Protein AF-A0A3S4GMC7-F1 (afdb_monomer)

Sequence (70 aa):
MLSSDTLRAAPWRDRVNVHVSALGSRLDLPRLFADLEPGTHVYTCGPTALNEAVKAAAERHQVPASQAAL

Solvent-accessible surface area (backbone atoms only — not comparable to full-atom values): 4632 Å² total; per-residue (Å²): 133,88,51,74,65,58,53,65,69,37,98,62,26,94,80,60,84,86,85,61,59,90,79,77,49,76,87,59,53,70,63,60,59,70,70,58,58,94,89,61,69,47,74,51,85,74,58,67,73,56,43,54,52,52,48,55,43,36,60,76,69,64,55,52,71,94,34,49,51,108

Radius of gyration: 13.34 Å; Cα contacts (8 Å, |Δi|>4): 46; chains: 1; bounding box: 29×32×32 Å

Mean predicted aligned error: 4.41 Å

Organism: Klebsiella pneumoniae (NCBI:txid573)

Foldseek 3Di:
DQDPVNCCPDPCVVVDDDDDVVVPDDDPLLVVLVPDDPPAADEDDDDPVVLVVNVVSCVVSVPDPVRYHD

pLDDT: mean 89.0, std 7.2, range [47.72, 94.69]

Secondary structure (DSSP, 8-state):
---HHHHHHSTTGGG-----GGGS----HHHHHHTPPTT--EE--SSHHHHHHHHHHHHHTT--GGGEE-

InterPro domains:
  IPR039261 Ferredoxin-NADP reductase (FNR), nucleotide-binding domain [G3DSA:3.40.50.80] (1-70)
  IPR039261 Ferredoxin-NADP reductase (FNR), nucleotide-binding domain [SSF52343] (7-67)

Nearest PDB structures (foldseek):
  6kbh-assembly1_A  TM=8.281E-01  e=6.370E-03  Rhodococcus sp. ECU0066
  7ylr-assembly1_A  TM=8.458E-01  e=7.192E-02  Variovorax paradoxus
  4g1b-assembly2_B  TM=7.961E-01  e=8.569E+00  Saccharomyces cerevisiae YJM789

Structure (mmCIF, N/CA/C/O backbone):
data_AF-A0A3S4GMC7-F1
#
_entry.id   AF-A0A3S4GMC7-F1
#
loop_
_atom_site.group_PDB
_atom_site.id
_atom_site.type_symbol
_atom_site.label_atom_id
_atom_site.label_alt_id
_atom_site.label_comp_id
_atom_site.label_asym_id
_atom_site.label_entity_id
_atom_site.label_seq_id
_atom_site.pdbx_PDB_ins_code
_atom_site.Cartn_x
_atom_site.Cartn_y
_atom_site.Cartn_z
_atom_site.occupancy
_atom_site.B_iso_or_equiv
_atom_site.auth_seq_id
_atom_site.auth_comp_id
_atom_site.auth_asym_id
_atom_site.auth_atom_id
_atom_site.pdbx_PDB_model_num
ATOM 1 N N . MET A 1 1 ? 15.200 -10.132 -2.051 1.00 47.72 1 MET A N 1
ATOM 2 C CA . MET A 1 1 ? 14.391 -9.275 -2.941 1.00 47.72 1 MET A CA 1
ATOM 3 C C . MET A 1 1 ? 13.250 -10.136 -3.460 1.00 47.72 1 MET A C 1
ATOM 5 O O . MET A 1 1 ? 13.529 -11.117 -4.133 1.00 47.72 1 MET A O 1
ATOM 9 N N . LEU A 1 2 ? 12.010 -9.881 -3.039 1.00 59.97 2 LEU A N 1
ATOM 10 C CA . LEU A 1 2 ? 10.839 -10.612 -3.541 1.00 59.97 2 LEU A CA 1
ATOM 11 C C . LEU A 1 2 ? 10.555 -10.119 -4.965 1.00 59.97 2 LEU A C 1
ATOM 13 O O . LEU A 1 2 ? 10.356 -8.920 -5.152 1.00 59.97 2 LEU A O 1
ATOM 17 N N . SER A 1 3 ? 10.592 -11.000 -5.966 1.00 77.25 3 SER A N 1
ATOM 18 C CA . SER A 1 3 ? 10.183 -10.628 -7.324 1.00 77.25 3 SER A CA 1
ATOM 19 C C . SER A 1 3 ? 8.655 -10.573 -7.418 1.00 77.25 3 SER A C 1
ATOM 21 O O . SER A 1 3 ? 7.946 -11.233 -6.651 1.00 77.25 3 SER A O 1
ATOM 23 N N . SER A 1 4 ? 8.124 -9.803 -8.373 1.00 76.12 4 SER A N 1
ATOM 24 C CA . SER A 1 4 ? 6.679 -9.779 -8.649 1.00 76.12 4 SER A CA 1
ATOM 25 C C . SER A 1 4 ? 6.126 -11.171 -8.956 1.00 76.12 4 SER A C 1
ATOM 27 O O . SER A 1 4 ? 4.981 -11.467 -8.623 1.00 76.12 4 SER A O 1
ATOM 29 N N . ASP A 1 5 ? 6.947 -12.040 -9.541 1.00 81.88 5 ASP A N 1
ATOM 30 C CA . ASP A 1 5 ? 6.562 -13.400 -9.911 1.00 81.88 5 ASP A CA 1
ATOM 31 C C . ASP A 1 5 ? 6.367 -14.291 -8.683 1.00 81.88 5 ASP A C 1
ATOM 33 O O . ASP A 1 5 ? 5.427 -15.083 -8.644 1.00 81.88 5 ASP A O 1
ATOM 37 N N . THR A 1 6 ? 7.167 -14.102 -7.626 1.00 87.38 6 THR A N 1
ATOM 38 C CA . THR A 1 6 ? 6.952 -14.788 -6.343 1.00 87.38 6 THR A CA 1
ATOM 39 C C . THR A 1 6 ? 5.604 -14.414 -5.724 1.00 87.38 6 THR A C 1
ATOM 41 O O . THR A 1 6 ? 4.898 -15.290 -5.230 1.00 87.38 6 THR A O 1
ATOM 44 N N . LEU A 1 7 ? 5.213 -13.135 -5.781 1.00 88.31 7 LEU A N 1
ATOM 45 C CA . LEU A 1 7 ? 3.914 -12.678 -5.267 1.00 88.31 7 LEU A CA 1
ATOM 46 C C . LEU A 1 7 ? 2.747 -13.256 -6.079 1.00 88.31 7 LEU A C 1
ATOM 48 O O . LEU A 1 7 ? 1.733 -13.659 -5.513 1.00 88.31 7 LEU A O 1
ATOM 52 N N . ARG A 1 8 ? 2.906 -13.347 -7.404 1.00 86.81 8 ARG A N 1
ATOM 53 C CA . ARG A 1 8 ? 1.896 -13.915 -8.310 1.00 86.81 8 ARG A CA 1
ATOM 54 C C . ARG A 1 8 ? 1.743 -15.430 -8.166 1.00 86.81 8 ARG A C 1
ATOM 56 O O . ARG A 1 8 ? 0.654 -15.943 -8.399 1.00 86.81 8 ARG A O 1
ATOM 63 N N . ALA A 1 9 ? 2.801 -16.135 -7.770 1.00 90.19 9 ALA A N 1
ATOM 64 C CA . ALA A 1 9 ? 2.779 -17.579 -7.543 1.00 90.19 9 ALA A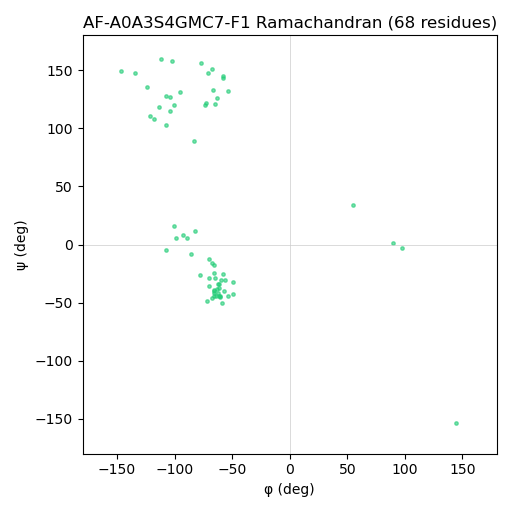 CA 1
ATOM 65 C C . ALA A 1 9 ? 2.305 -17.979 -6.131 1.00 90.19 9 ALA A C 1
ATOM 67 O O . ALA A 1 9 ? 2.115 -19.165 -5.859 1.00 90.19 9 ALA A O 1
ATOM 68 N N . ALA A 1 10 ? 2.118 -17.022 -5.218 1.00 91.94 10 ALA A N 1
ATOM 69 C CA . ALA A 1 10 ? 1.755 -17.322 -3.842 1.00 91.94 10 ALA A CA 1
ATOM 70 C C . ALA A 1 10 ? 0.333 -17.924 -3.723 1.00 91.94 10 ALA A C 1
ATOM 72 O O . ALA A 1 10 ? -0.565 -17.573 -4.496 1.00 91.94 10 ALA A O 1
ATOM 73 N N . PRO A 1 11 ? 0.059 -18.772 -2.710 1.00 94.44 11 PRO A N 1
ATOM 74 C CA . PRO A 1 11 ? -1.291 -19.294 -2.459 1.00 94.44 11 PRO A CA 1
ATOM 75 C C . PRO A 1 11 ? -2.346 -18.202 -2.223 1.00 94.44 11 PRO A C 1
ATOM 77 O O . PRO A 1 11 ? -3.524 -18.411 -2.482 1.00 94.44 11 PRO A O 1
ATOM 80 N N . TRP A 1 12 ? -1.916 -17.029 -1.756 1.00 92.81 12 TRP A N 1
ATOM 81 C CA . TRP A 1 12 ? -2.742 -15.857 -1.454 1.00 92.81 12 TRP A CA 1
ATOM 82 C C . TRP A 1 12 ? -2.704 -14.788 -2.555 1.00 92.81 12 TRP A C 1
ATOM 84 O O . TRP A 1 12 ? -3.123 -13.659 -2.311 1.00 92.81 12 TRP A O 1
ATOM 94 N N . ARG A 1 13 ? -2.227 -15.127 -3.760 1.00 93.25 13 ARG A N 1
ATOM 95 C CA . ARG A 1 13 ? -2.116 -14.210 -4.911 1.00 93.25 13 ARG A CA 1
ATOM 96 C C . ARG A 1 13 ? -3.394 -13.416 -5.205 1.00 93.25 13 ARG A C 1
ATOM 98 O O . ARG A 1 13 ? -3.299 -12.264 -5.601 1.00 93.25 13 ARG A O 1
ATOM 105 N N . ASP A 1 14 ? -4.569 -13.990 -4.944 1.00 92.62 14 ASP A N 1
ATOM 106 C CA . ASP A 1 14 ? -5.865 -13.345 -5.199 1.00 92.62 14 ASP A CA 1
ATOM 107 C C . ASP A 1 14 ? -6.141 -12.166 -4.243 1.00 92.62 14 ASP A C 1
ATOM 109 O O . ASP A 1 14 ? -7.042 -11.368 -4.477 1.00 92.62 14 ASP A O 1
ATOM 113 N N . ARG A 1 15 ? -5.347 -12.027 -3.172 1.00 90.44 15 ARG A N 1
ATOM 114 C CA . ARG A 1 15 ? -5.368 -10.887 -2.240 1.00 90.44 15 ARG A CA 1
ATOM 115 C C . ARG A 1 15 ? -4.273 -9.858 -2.538 1.00 90.44 15 ARG A C 1
ATOM 117 O O . ARG A 1 15 ? -4.080 -8.932 -1.756 1.00 90.44 15 ARG A O 1
ATOM 124 N N .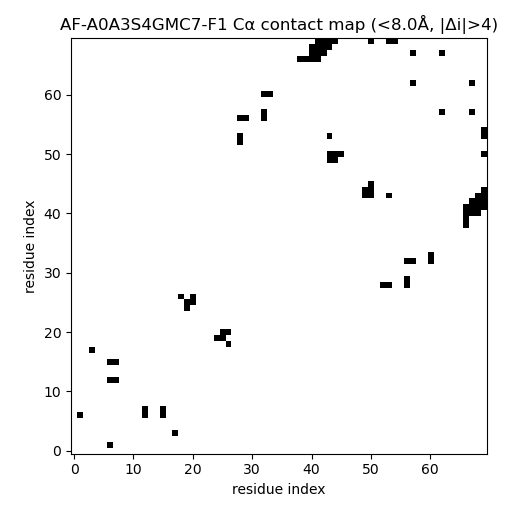 VAL A 1 16 ? -3.521 -10.034 -3.627 1.00 90.50 16 VAL A N 1
ATOM 125 C CA . VAL A 1 16 ? -2.377 -9.186 -3.977 1.00 90.50 16 VAL A CA 1
ATOM 126 C C . VAL A 1 16 ? -2.676 -8.406 -5.234 1.00 90.50 16 VAL A C 1
ATOM 128 O O . VAL A 1 16 ? -2.779 -8.960 -6.325 1.00 90.50 16 VAL A O 1
ATOM 131 N N . ASN A 1 17 ? -2.683 -7.089 -5.095 1.00 89.31 17 ASN A N 1
ATOM 132 C CA . ASN A 1 17 ? -2.710 -6.187 -6.231 1.00 89.31 17 ASN A CA 1
ATOM 133 C C . ASN A 1 17 ? -1.312 -5.599 -6.419 1.00 89.31 17 ASN A C 1
ATOM 135 O O . ASN A 1 17 ? -0.803 -4.886 -5.557 1.00 89.31 17 ASN A O 1
ATOM 139 N N . VAL A 1 18 ? -0.666 -5.928 -7.540 1.00 89.50 18 VAL A N 1
ATOM 140 C CA . VAL A 1 18 ? 0.686 -5.448 -7.854 1.00 89.50 18 VAL A CA 1
ATOM 141 C C . VAL A 1 18 ? 0.596 -4.294 -8.842 1.00 89.50 18 VAL A C 1
ATOM 143 O O . VAL A 1 18 ? 0.134 -4.470 -9.968 1.00 89.50 18 VAL A O 1
ATOM 146 N N . HIS A 1 19 ? 1.108 -3.133 -8.441 1.00 89.81 19 HIS A N 1
ATOM 147 C CA . HIS A 1 19 ? 1.287 -1.983 -9.318 1.00 89.81 19 HIS A CA 1
ATOM 148 C C . HIS A 1 19 ? 2.775 -1.775 -9.623 1.00 89.81 19 HIS A C 1
ATOM 150 O O . HIS A 1 19 ? 3.591 -1.684 -8.708 1.00 89.81 19 HIS A O 1
ATOM 156 N N . VAL A 1 20 ? 3.132 -1.672 -10.907 1.00 89.44 20 VAL A N 1
ATOM 157 C CA . VAL A 1 20 ? 4.519 -1.467 -11.354 1.00 89.44 20 VAL A CA 1
ATOM 158 C C . VAL A 1 20 ? 4.599 -0.182 -12.166 1.00 89.44 20 VAL A C 1
ATOM 160 O O . VAL A 1 20 ? 4.117 -0.117 -13.295 1.00 89.44 20 VAL A O 1
ATOM 163 N N . SER A 1 21 ? 5.249 0.839 -11.610 1.00 86.19 21 SER A N 1
ATOM 164 C CA . SER A 1 21 ? 5.318 2.167 -12.232 1.00 86.19 21 SER A CA 1
ATOM 165 C C . SER A 1 21 ? 6.105 2.200 -13.548 1.00 86.19 21 SER A C 1
ATOM 167 O O . SER A 1 21 ? 5.858 3.057 -14.397 1.00 86.19 21 SER A O 1
ATOM 169 N N . ALA A 1 22 ? 7.025 1.249 -13.743 1.00 88.44 22 ALA A N 1
ATOM 170 C CA . ALA A 1 22 ? 7.782 1.081 -14.984 1.00 88.44 22 ALA A CA 1
ATOM 171 C C . ALA A 1 22 ? 6.904 0.669 -16.181 1.00 88.44 22 ALA A C 1
ATOM 173 O O . ALA A 1 22 ? 7.318 0.853 -17.320 1.00 88.44 22 ALA A O 1
ATOM 174 N N . LEU A 1 23 ? 5.684 0.170 -15.943 1.00 88.00 23 LEU A N 1
ATOM 175 C CA . LEU A 1 23 ? 4.717 -0.165 -16.998 1.00 88.00 23 LEU A CA 1
ATOM 176 C C . LEU A 1 23 ? 3.923 1.057 -17.503 1.00 88.00 23 LEU A C 1
ATOM 178 O O . LEU A 1 23 ? 2.953 0.901 -18.237 1.00 88.00 23 LEU A O 1
ATOM 182 N N . GLY A 1 24 ? 4.331 2.275 -17.130 1.00 86.62 24 GLY A N 1
ATOM 183 C CA . GLY A 1 24 ? 3.838 3.523 -17.726 1.00 86.62 24 GLY A CA 1
ATOM 184 C C . GLY A 1 24 ? 2.717 4.226 -16.959 1.00 86.62 24 GLY A C 1
ATOM 185 O O . GLY A 1 24 ? 2.334 5.331 -17.330 1.00 86.62 24 GLY A O 1
ATOM 186 N N . SER A 1 25 ? 2.225 3.650 -15.863 1.00 87.88 25 SER A N 1
ATOM 187 C CA . SER A 1 25 ? 1.225 4.282 -14.991 1.00 87.88 25 SER A CA 1
ATOM 188 C C . SER A 1 25 ? 1.800 4.647 -13.622 1.00 87.88 25 SER A C 1
ATOM 190 O O . SER A 1 25 ? 2.819 4.108 -13.192 1.00 87.88 25 SER A O 1
ATOM 192 N N . ARG A 1 26 ? 1.145 5.568 -12.913 1.00 89.12 26 ARG A N 1
ATOM 193 C CA . ARG A 1 26 ? 1.362 5.788 -11.475 1.00 89.12 26 ARG A CA 1
ATOM 194 C C . ARG A 1 26 ? 0.234 5.142 -10.684 1.00 89.12 26 ARG A C 1
ATOM 196 O O . ARG A 1 26 ? -0.836 4.894 -11.234 1.00 89.12 26 ARG A O 1
ATOM 203 N N . LEU A 1 27 ? 0.498 4.859 -9.410 1.00 89.88 27 LEU A N 1
ATOM 204 C CA . LEU A 1 27 ? -0.508 4.308 -8.517 1.00 89.88 27 LEU A CA 1
ATOM 205 C C . LEU A 1 27 ? -1.608 5.355 -8.328 1.00 89.88 27 LEU A C 1
ATOM 207 O O . LEU A 1 27 ? -1.333 6.469 -7.882 1.00 89.88 27 LEU A O 1
ATOM 211 N N . ASP A 1 28 ? -2.834 4.994 -8.685 1.00 91.00 28 ASP A N 1
ATOM 212 C CA . ASP A 1 28 ? -4.013 5.836 -8.506 1.00 91.00 28 ASP A CA 1
ATOM 213 C C . ASP A 1 28 ? -4.523 5.678 -7.070 1.00 91.00 28 ASP A C 1
ATOM 215 O O . ASP A 1 28 ? -5.311 4.783 -6.760 1.00 91.00 28 ASP A O 1
ATOM 219 N N . LEU A 1 29 ? -3.994 6.512 -6.171 1.00 91.56 29 LEU A N 1
ATOM 220 C CA . LEU A 1 29 ? -4.369 6.506 -4.759 1.00 91.56 29 LEU A CA 1
ATOM 221 C C . LEU A 1 29 ? -5.844 6.877 -4.535 1.00 91.56 29 LEU A C 1
ATOM 223 O O . LEU A 1 29 ? -6.485 6.165 -3.772 1.00 91.56 29 LEU A O 1
ATOM 227 N N . PRO A 1 30 ? -6.425 7.906 -5.187 1.00 89.69 30 PRO A N 1
ATOM 228 C CA . PRO A 1 30 ? -7.857 8.181 -5.060 1.00 89.69 30 PRO A CA 1
ATOM 229 C C . PRO A 1 30 ? -8.733 6.965 -5.366 1.00 89.69 30 PRO A C 1
ATOM 231 O O . PRO A 1 30 ? -9.653 6.667 -4.606 1.00 89.69 30 PRO A O 1
ATOM 234 N N . ARG A 1 31 ? -8.429 6.232 -6.443 1.00 90.25 31 ARG A N 1
ATOM 235 C CA . ARG A 1 31 ? -9.165 5.009 -6.776 1.00 90.25 31 ARG A CA 1
ATOM 236 C C . ARG A 1 31 ? -8.922 3.898 -5.758 1.00 90.25 31 ARG A C 1
ATOM 238 O O . ARG A 1 31 ? -9.880 3.288 -5.306 1.00 90.25 31 ARG A O 1
ATOM 245 N N . LEU A 1 32 ? -7.667 3.665 -5.371 1.00 91.25 32 LEU A N 1
ATOM 246 C CA . LEU A 1 32 ? -7.320 2.652 -4.369 1.00 91.25 32 LEU A CA 1
ATOM 247 C C . LEU A 1 32 ? -8.044 2.894 -3.036 1.00 91.25 32 LEU A C 1
ATOM 249 O O . LEU A 1 32 ? -8.496 1.946 -2.403 1.00 91.25 32 LEU A O 1
ATOM 253 N N . PHE A 1 33 ? -8.153 4.155 -2.617 1.00 91.56 33 PHE A N 1
ATOM 254 C CA . PHE A 1 33 ? -8.808 4.533 -1.369 1.00 91.56 33 PHE A CA 1
ATOM 255 C C . PHE A 1 33 ? -10.340 4.524 -1.457 1.00 91.56 33 PHE A C 1
ATOM 257 O O . PHE A 1 33 ? -11.002 4.327 -0.440 1.00 91.56 33 PHE A O 1
ATOM 264 N N . ALA A 1 34 ? -10.915 4.721 -2.647 1.00 89.00 34 ALA A N 1
ATOM 265 C CA . ALA A 1 34 ? -12.361 4.634 -2.857 1.00 89.00 34 ALA A CA 1
ATOM 266 C C . ALA A 1 34 ? -12.914 3.220 -2.615 1.00 89.00 34 ALA A C 1
ATOM 268 O O . ALA A 1 34 ? -14.057 3.084 -2.189 1.00 89.00 34 ALA A O 1
ATOM 269 N N . ASP A 1 35 ? -12.087 2.197 -2.837 1.00 86.62 35 ASP A N 1
ATOM 270 C CA . ASP A 1 35 ? -12.447 0.788 -2.660 1.00 86.62 35 ASP A CA 1
ATOM 271 C C . ASP A 1 35 ? -12.169 0.271 -1.228 1.00 86.62 35 ASP A C 1
ATOM 273 O O . ASP A 1 35 ? -12.301 -0.926 -0.969 1.00 86.62 35 ASP A O 1
ATOM 277 N N . LEU A 1 36 ? -11.763 1.134 -0.281 1.00 89.12 36 LEU A N 1
ATOM 278 C CA . LEU A 1 36 ? -11.470 0.709 1.092 1.00 89.12 36 LEU A CA 1
ATOM 279 C C . LEU A 1 36 ? -12.748 0.380 1.861 1.00 89.12 36 LEU A C 1
ATOM 281 O O . LEU A 1 36 ? -13.606 1.232 2.094 1.00 89.12 36 LEU A O 1
ATOM 285 N N . GLU A 1 37 ? -12.825 -0.856 2.340 1.00 88.25 37 GLU A N 1
ATOM 286 C CA . GLU A 1 37 ? -13.879 -1.273 3.255 1.00 88.25 37 GLU A CA 1
ATOM 287 C C . GLU A 1 37 ? -13.678 -0.642 4.647 1.00 88.25 37 GLU A C 1
ATOM 289 O O . GLU A 1 37 ? -12.534 -0.452 5.090 1.00 88.25 37 GLU A O 1
ATOM 294 N N . PRO A 1 38 ? -14.765 -0.343 5.386 1.00 87.25 38 PRO A N 1
ATOM 295 C CA . PRO A 1 38 ? -14.667 0.148 6.755 1.00 87.25 38 PRO A CA 1
ATOM 296 C C . PRO A 1 38 ? -13.820 -0.773 7.644 1.00 87.25 38 PRO A C 1
AT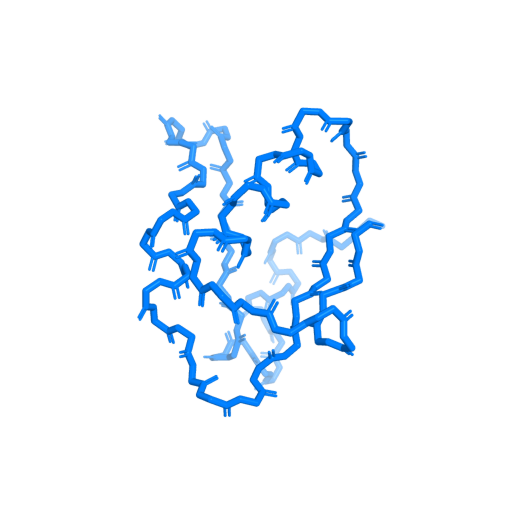OM 298 O O . PRO A 1 38 ? -14.028 -1.983 7.680 1.00 87.25 38 PRO A O 1
ATOM 301 N N . GLY A 1 39 ? -12.883 -0.188 8.395 1.00 89.00 39 GLY A N 1
ATOM 302 C CA . GLY A 1 39 ? -11.959 -0.939 9.254 1.00 89.00 39 GLY A CA 1
ATOM 303 C C . GLY A 1 39 ? -10.654 -1.364 8.576 1.00 89.00 39 GLY A C 1
ATOM 304 O O . GLY A 1 39 ? -9.821 -1.996 9.225 1.00 89.00 39 GLY A O 1
ATOM 305 N N . THR A 1 40 ? -10.439 -1.006 7.308 1.00 92.12 40 THR A N 1
ATOM 306 C CA . THR A 1 40 ? -9.168 -1.270 6.623 1.00 92.12 40 THR A CA 1
ATOM 307 C C . THR A 1 40 ? -8.026 -0.454 7.231 1.00 92.12 40 THR A C 1
ATOM 309 O O . THR A 1 40 ? -8.145 0.754 7.420 1.00 92.12 40 THR A O 1
ATOM 312 N N . HIS A 1 41 ? -6.893 -1.108 7.499 1.00 93.19 41 HIS A N 1
ATOM 313 C CA . HIS A 1 41 ? 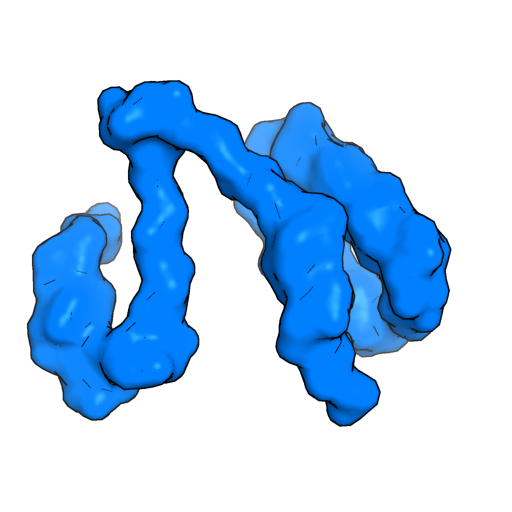-5.664 -0.439 7.921 1.00 93.19 41 HIS A CA 1
ATOM 314 C C . HIS A 1 41 ? -4.751 -0.171 6.726 1.00 93.19 41 HIS A C 1
ATOM 316 O O . HIS A 1 41 ? -4.454 -1.069 5.937 1.00 93.19 41 HIS A O 1
ATOM 322 N N . VAL A 1 42 ? -4.270 1.062 6.628 1.00 93.31 42 VAL A N 1
ATOM 323 C CA . VAL A 1 42 ? -3.353 1.519 5.591 1.00 93.31 42 VAL A CA 1
ATOM 324 C C . VAL A 1 42 ? -1.957 1.633 6.183 1.00 93.31 42 VAL A C 1
ATOM 326 O O . VAL A 1 42 ? -1.749 2.323 7.179 1.00 93.31 42 VAL A O 1
ATOM 329 N N . TYR A 1 43 ? -0.995 0.983 5.533 1.00 93.69 43 TYR A N 1
ATOM 330 C CA . TYR A 1 43 ? 0.421 1.137 5.83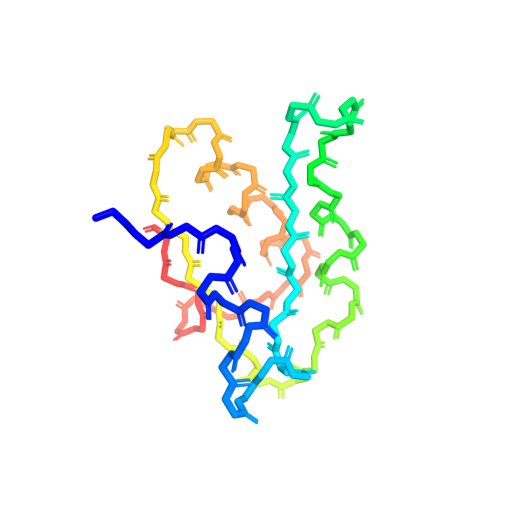1 1.00 93.69 43 TYR A CA 1
ATOM 331 C C . TYR A 1 43 ? 1.189 1.565 4.584 1.00 93.69 43 TYR A C 1
ATOM 333 O O . TYR A 1 43 ? 0.998 0.984 3.514 1.00 93.6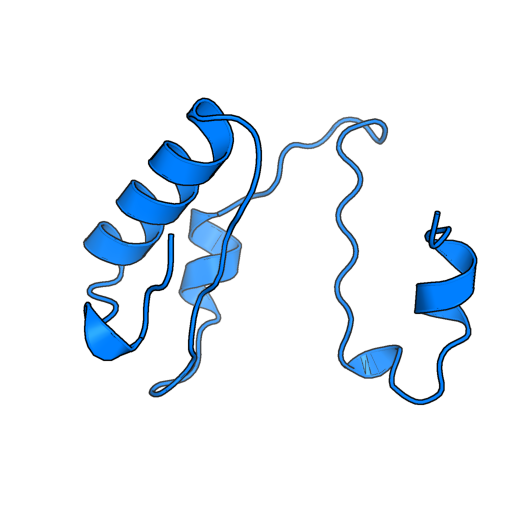9 43 TYR A O 1
ATOM 341 N N . THR A 1 44 ? 2.083 2.543 4.725 1.00 94.69 44 THR A N 1
ATOM 342 C CA . THR A 1 44 ? 3.054 2.893 3.681 1.00 94.69 44 THR A CA 1
ATOM 343 C C . THR A 1 44 ? 4.437 3.081 4.280 1.00 94.69 44 THR A C 1
ATOM 345 O O . THR A 1 44 ? 4.599 3.559 5.396 1.00 94.69 44 THR A O 1
ATOM 348 N N . CYS A 1 45 ? 5.456 2.736 3.507 1.00 91.00 45 CYS A N 1
ATOM 349 C CA . CYS A 1 45 ? 6.827 3.131 3.769 1.00 91.00 45 CYS A CA 1
ATOM 350 C C . CYS A 1 45 ? 7.543 3.334 2.436 1.00 91.00 45 CYS A C 1
ATOM 352 O O . CYS A 1 45 ? 7.215 2.691 1.435 1.00 91.00 45 CYS A O 1
ATOM 354 N N . GLY A 1 46 ? 8.519 4.239 2.399 1.00 88.94 46 GLY A N 1
ATOM 355 C CA . GLY A 1 46 ? 9.265 4.512 1.179 1.00 88.94 46 GLY A CA 1
ATOM 356 C C . GLY A 1 46 ? 9.646 5.981 1.027 1.00 88.94 46 GLY A C 1
ATOM 357 O O . GLY A 1 46 ? 9.820 6.681 2.025 1.00 88.94 46 GLY A O 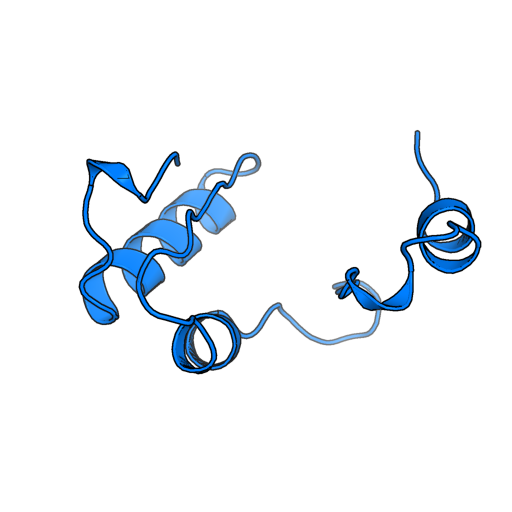1
ATOM 358 N N . PRO A 1 47 ? 9.826 6.451 -0.222 1.00 91.75 47 PRO A N 1
ATOM 359 C CA . PRO A 1 47 ? 10.193 7.834 -0.491 1.00 91.75 47 PRO A CA 1
ATOM 360 C C . PRO A 1 47 ? 9.166 8.808 0.085 1.00 91.75 47 PRO A C 1
ATOM 362 O O . PRO A 1 47 ? 7.963 8.575 -0.024 1.00 91.75 47 PRO A O 1
ATOM 365 N N . THR A 1 48 ? 9.633 9.948 0.595 1.00 94.12 48 THR A N 1
ATOM 366 C CA . THR A 1 48 ? 8.782 10.989 1.193 1.00 94.12 48 THR A CA 1
ATOM 367 C C . THR A 1 48 ? 7.598 11.364 0.302 1.00 94.12 48 THR A C 1
ATOM 369 O O . THR A 1 48 ? 6.476 11.444 0.781 1.00 94.12 48 THR A O 1
ATOM 372 N N . ALA A 1 49 ? 7.812 11.504 -1.010 1.00 91.69 49 ALA A N 1
ATOM 373 C CA . ALA A 1 49 ? 6.742 11.838 -1.951 1.00 91.69 49 ALA A CA 1
ATOM 374 C C . ALA A 1 49 ? 5.611 10.791 -1.999 1.00 91.69 49 ALA A C 1
ATOM 376 O O . ALA A 1 49 ? 4.455 11.158 -2.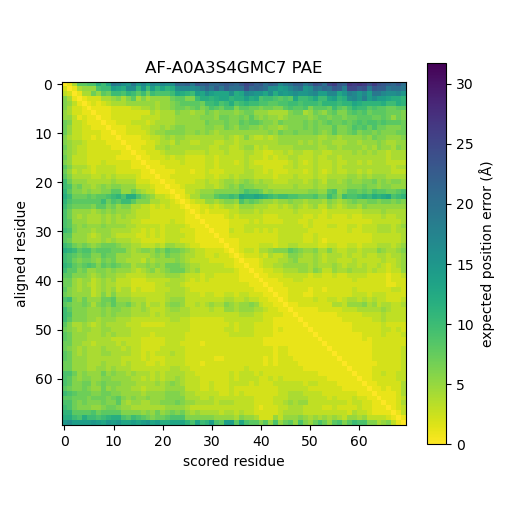187 1.00 91.69 49 ALA A O 1
ATOM 377 N N . LEU A 1 50 ? 5.926 9.501 -1.826 1.00 91.00 50 LEU A N 1
ATOM 378 C CA . LEU A 1 50 ? 4.914 8.446 -1.748 1.00 91.00 50 LEU A CA 1
ATOM 379 C C . LEU A 1 50 ? 4.152 8.538 -0.425 1.00 91.00 50 LEU A C 1
ATOM 381 O O . LEU A 1 50 ? 2.925 8.538 -0.436 1.00 91.00 50 LEU A O 1
ATOM 385 N N . ASN A 1 51 ? 4.871 8.656 0.691 1.00 93.81 51 ASN A N 1
ATOM 386 C CA . ASN A 1 51 ? 4.258 8.718 2.016 1.00 93.81 51 ASN A CA 1
ATOM 387 C C . ASN A 1 51 ? 3.317 9.925 2.155 1.00 93.81 51 ASN A C 1
ATOM 389 O O . ASN A 1 51 ? 2.186 9.757 2.606 1.00 93.81 51 ASN A O 1
ATOM 393 N N . GLU A 1 52 ? 3.726 11.109 1.689 1.00 94.50 52 GLU A N 1
ATOM 394 C CA . GLU A 1 52 ? 2.867 12.302 1.686 1.00 94.50 52 GLU A CA 1
ATOM 395 C C . GLU A 1 52 ? 1.633 12.128 0.787 1.00 94.50 52 GLU A C 1
ATOM 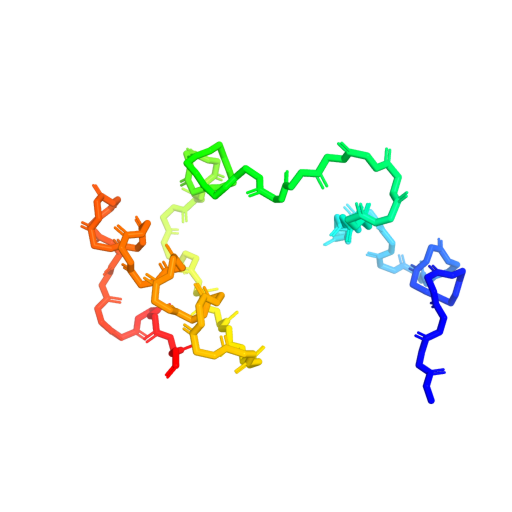397 O O . GLU A 1 52 ? 0.530 12.530 1.155 1.00 94.50 52 GLU A O 1
ATOM 402 N N . ALA A 1 53 ? 1.776 11.474 -0.372 1.00 93.62 53 ALA A N 1
ATOM 403 C CA . ALA A 1 53 ? 0.642 11.210 -1.255 1.00 93.62 53 ALA A CA 1
ATOM 404 C C . ALA A 1 53 ? -0.373 10.239 -0.623 1.00 93.62 53 ALA A C 1
ATOM 406 O O . ALA A 1 53 ? -1.581 10.469 -0.709 1.00 93.62 53 ALA A O 1
ATOM 407 N N . VAL A 1 54 ? 0.100 9.177 0.042 1.00 94.69 54 VAL A N 1
ATOM 408 C CA . VAL A 1 54 ? -0.762 8.233 0.777 1.00 94.69 54 VAL A CA 1
ATOM 409 C C . VAL A 1 54 ? -1.429 8.928 1.964 1.00 94.69 54 VAL A C 1
ATOM 411 O O . VAL A 1 54 ? -2.621 8.727 2.184 1.00 94.69 54 VAL A O 1
ATOM 414 N N . LYS A 1 55 ? -0.703 9.791 2.684 1.00 92.94 55 LYS A N 1
ATOM 415 C CA . LYS A 1 55 ? -1.251 10.596 3.782 1.00 92.94 55 LYS A CA 1
ATOM 416 C C . LYS A 1 55 ? -2.397 11.490 3.322 1.00 92.94 55 LYS A C 1
ATOM 418 O O . LYS A 1 55 ? -3.480 11.435 3.897 1.00 92.94 55 LYS A O 1
ATOM 423 N N . ALA A 1 56 ? -2.190 12.249 2.249 1.00 93.94 56 ALA A N 1
ATOM 424 C CA . ALA A 1 56 ? -3.219 13.119 1.691 1.00 93.94 56 ALA A CA 1
ATOM 425 C C . ALA A 1 56 ? -4.458 12.330 1.225 1.00 93.94 56 ALA A C 1
ATOM 427 O O . ALA A 1 56 ? -5.591 12.785 1.401 1.00 93.94 56 ALA A O 1
ATOM 428 N N . ALA A 1 57 ? -4.265 11.133 0.656 1.00 94.00 57 ALA A N 1
ATOM 429 C CA . ALA A 1 57 ? -5.371 10.249 0.293 1.00 94.00 57 ALA A CA 1
ATOM 430 C C . ALA A 1 57 ? -6.130 9.745 1.535 1.00 94.00 57 ALA A C 1
ATOM 432 O O . ALA A 1 57 ? -7.358 9.813 1.566 1.00 94.00 57 ALA A O 1
ATOM 433 N N . ALA A 1 58 ? -5.421 9.321 2.584 1.00 93.25 58 ALA A N 1
ATOM 434 C CA . ALA A 1 58 ? -6.020 8.877 3.841 1.00 93.25 58 ALA A CA 1
ATOM 435 C C . ALA A 1 58 ? -6.851 9.979 4.517 1.00 93.25 58 ALA A C 1
ATOM 437 O O . ALA A 1 58 ? -7.989 9.729 4.913 1.00 93.25 58 ALA A O 1
ATOM 438 N N . GLU A 1 59 ? -6.329 11.207 4.577 1.00 92.38 59 GLU A N 1
ATOM 439 C CA . GLU A 1 59 ? -7.044 12.369 5.120 1.00 92.38 59 GLU A CA 1
ATOM 440 C C . GLU A 1 59 ? -8.314 12.681 4.316 1.00 92.38 59 GLU A C 1
ATOM 442 O O . GLU A 1 59 ? -9.387 12.872 4.892 1.00 92.38 59 GLU A O 1
ATOM 447 N N . ARG A 1 60 ? -8.227 12.662 2.978 1.00 92.69 60 ARG A N 1
ATOM 448 C CA . ARG A 1 60 ? -9.373 12.913 2.088 1.00 92.69 60 ARG A CA 1
ATOM 449 C C . ARG A 1 60 ? -10.489 11.881 2.246 1.00 92.69 60 ARG A C 1
ATOM 451 O O . ARG A 1 60 ? -11.657 12.232 2.105 1.00 92.69 60 ARG A O 1
ATOM 458 N N . HIS A 1 61 ? -10.129 10.632 2.523 1.00 91.06 61 HIS A N 1
ATOM 459 C CA . HIS A 1 61 ? -11.070 9.536 2.759 1.00 91.06 61 HIS A CA 1
ATOM 460 C C . HIS A 1 61 ? -11.417 9.353 4.244 1.00 91.06 61 HIS A C 1
ATOM 462 O O . HIS A 1 61 ? -12.100 8.395 4.596 1.00 91.06 61 HIS A O 1
ATOM 468 N N . GLN A 1 62 ? -10.979 10.277 5.108 1.00 91.75 62 GLN A N 1
ATOM 469 C CA . GLN A 1 62 ? -11.270 10.284 6.543 1.00 91.75 62 GLN A CA 1
ATOM 470 C C . GLN A 1 62 ? -10.870 8.978 7.251 1.00 91.75 62 GLN A C 1
ATOM 472 O O . GLN A 1 62 ? -11.530 8.549 8.200 1.00 91.75 62 GLN A O 1
ATOM 477 N N . VAL A 1 63 ? -9.779 8.349 6.802 1.00 91.06 63 VAL A N 1
ATOM 478 C CA . VAL A 1 63 ? -9.226 7.159 7.457 1.00 91.06 63 VAL A CA 1
ATOM 479 C C . VAL A 1 63 ? -8.771 7.553 8.872 1.00 91.06 63 VAL A C 1
ATOM 481 O O . VAL A 1 63 ? -7.999 8.505 9.019 1.00 91.06 63 VAL A O 1
ATOM 484 N N . PRO A 1 64 ? -9.229 6.865 9.934 1.00 92.25 64 PRO A N 1
ATOM 485 C CA . PRO A 1 64 ? -8.815 7.159 11.303 1.00 92.25 64 PRO A CA 1
ATOM 486 C C . PRO A 1 64 ? -7.297 7.053 11.492 1.00 92.25 64 PRO A C 1
ATOM 488 O O . PRO A 1 64 ? -6.663 6.145 10.963 1.00 92.25 64 PRO A O 1
ATOM 491 N N . ALA A 1 65 ? -6.714 7.908 12.338 1.00 88.88 65 ALA A N 1
ATOM 492 C CA . ALA A 1 65 ? -5.275 7.874 12.629 1.00 88.88 65 ALA A CA 1
ATOM 493 C C . ALA A 1 65 ? -4.807 6.530 13.222 1.00 88.88 65 ALA A C 1
ATOM 495 O O . ALA A 1 65 ? -3.690 6.097 12.968 1.00 88.88 65 ALA A O 1
ATOM 496 N N . SER A 1 66 ? -5.670 5.826 13.964 1.00 91.81 66 SER A N 1
ATOM 497 C CA . SER A 1 66 ? -5.389 4.469 14.459 1.00 91.81 66 SER A CA 1
ATOM 498 C C . SER A 1 66 ? -5.313 3.411 13.352 1.00 91.81 66 SER A C 1
ATOM 500 O O . SER A 1 66 ? -4.807 2.319 13.595 1.00 91.81 66 SER A O 1
ATOM 502 N N . GLN A 1 67 ? -5.815 3.725 12.158 1.00 90.75 67 GLN A N 1
ATOM 503 C CA . GLN A 1 67 ? -5.869 2.849 10.990 1.00 90.75 67 GLN A CA 1
ATOM 504 C C . GLN A 1 67 ? -4.863 3.262 9.906 1.00 90.75 67 GLN A C 1
ATOM 506 O O . GLN A 1 67 ? -4.734 2.552 8.915 1.00 90.75 67 GLN A O 1
ATOM 511 N N . ALA A 1 68 ? -4.137 4.371 10.074 1.00 89.50 68 ALA A N 1
ATOM 512 C CA . ALA A 1 68 ? -3.143 4.856 9.122 1.00 89.50 68 ALA A CA 1
ATOM 513 C C . ALA A 1 68 ? -1.749 4.882 9.768 1.00 89.50 68 ALA A C 1
ATOM 515 O O . ALA A 1 68 ? -1.456 5.729 10.609 1.00 89.50 68 ALA A O 1
ATOM 516 N N . ALA A 1 69 ? -0.883 3.959 9.355 1.00 85.19 69 ALA A N 1
ATOM 517 C CA . ALA A 1 69 ? 0.520 3.909 9.755 1.00 85.19 69 ALA A CA 1
ATOM 518 C C . ALA A 1 69 ? 1.395 4.332 8.565 1.00 85.19 69 ALA A C 1
ATOM 520 O O . ALA A 1 69 ? 1.571 3.573 7.613 1.00 85.19 69 ALA A O 1
ATOM 521 N N . LEU A 1 70 ? 1.902 5.563 8.595 1.00 76.12 70 LEU A N 1
ATOM 522 C CA . LEU A 1 70 ? 2.610 6.200 7.478 1.00 76.12 70 LEU A CA 1
ATOM 523 C C . LEU A 1 70 ? 4.039 6.597 7.858 1.00 76.12 70 LEU A C 1
ATOM 525 O O . LEU A 1 70 ? 4.250 6.914 9.050 1.00 76.12 70 LEU A O 1
#